Protein AF-A0A7H0GPY9-F1 (afdb_monomer_lite)

Organism: NCBI:txid1288495

Secondary structure (DSSP, 8-state):
-HHHHHHHHHTS-HHHHHHHHHHHHHHHHHHHHHHHHHHHHHHHHHHHT---SSS-HHHHHHHHHHH-HHHHHHHHHHHHHH-HHHHHHHHHHHHHHHHHHHHT-

Foldseek 3Di:
DVVVLVVVLVPDDPVVNVVSVVVVVVVVVVVVVVVVVVVVVVVVVVVLVDQDPPDDPVVSVVSVCVNCVPVVVVVVVVDVVCDDVNVVVVCVVVVVVVVVVVVVD

Radius of gyration: 27.74 Å; chains: 1; bounding box: 50×26×72 Å

Structure (mmCIF, N/CA/C/O backbone):
data_AF-A0A7H0GPY9-F1
#
_entry.id   AF-A0A7H0GPY9-F1
#
loop_
_atom_site.group_PDB
_atom_site.id
_atom_site.type_symbol
_atom_site.label_atom_id
_atom_site.label_alt_id
_atom_site.label_comp_id
_atom_site.label_asym_id
_atom_site.label_entity_id
_atom_site.label_seq_id
_atom_site.pdbx_PDB_ins_code
_atom_site.Cartn_x
_atom_site.Cartn_y
_atom_site.Cartn_z
_atom_site.occupancy
_atom_site.B_iso_or_equiv
_atom_site.auth_seq_id
_atom_site.auth_comp_id
_atom_site.auth_asym_id
_atom_site.auth_atom_id
_atom_site.pdbx_PDB_model_num
ATOM 1 N N . MET A 1 1 ? -19.617 -13.932 23.180 1.00 73.06 1 MET A N 1
ATOM 2 C CA . MET A 1 1 ? -18.903 -12.702 23.600 1.00 73.06 1 MET A CA 1
ATOM 3 C C . MET A 1 1 ? -19.830 -11.663 24.222 1.00 73.06 1 MET A C 1
ATOM 5 O O . MET A 1 1 ? -19.485 -11.184 25.289 1.00 73.06 1 MET A O 1
ATOM 9 N N . ALA A 1 2 ? -20.986 -11.337 23.625 1.00 82.31 2 ALA A N 1
ATOM 10 C CA . ALA A 1 2 ? -21.950 -10.394 24.220 1.00 82.31 2 ALA A CA 1
ATOM 11 C C . ALA A 1 2 ? -22.400 -10.813 25.633 1.00 82.31 2 ALA A C 1
ATOM 13 O O . ALA A 1 2 ? -22.259 -10.034 26.565 1.00 82.31 2 ALA A O 1
ATOM 14 N N . VAL A 1 3 ? -22.754 -12.091 25.807 1.00 86.88 3 VAL A N 1
ATOM 15 C CA . VAL A 1 3 ? -23.133 -12.676 27.109 1.00 86.88 3 VAL A CA 1
ATOM 16 C C . VAL A 1 3 ? -22.060 -12.462 28.191 1.00 86.88 3 VAL A C 1
ATOM 18 O O . VAL A 1 3 ? -22.376 -12.117 29.318 1.00 86.88 3 VAL A O 1
ATOM 21 N N . GLN A 1 4 ? -20.771 -12.581 27.850 1.00 86.44 4 GLN A N 1
ATOM 22 C CA . GLN A 1 4 ? -19.670 -12.370 28.803 1.00 86.44 4 GLN A CA 1
ATOM 23 C C . GLN A 1 4 ? -19.520 -10.896 29.217 1.00 86.44 4 GLN A C 1
ATOM 25 O O . GLN A 1 4 ? -19.112 -10.614 30.339 1.00 86.44 4 GLN A O 1
ATOM 30 N N . ARG A 1 5 ? -19.817 -9.959 28.305 1.00 89.19 5 ARG A N 1
ATOM 31 C CA . ARG A 1 5 ? -19.777 -8.515 28.584 1.00 89.19 5 ARG A CA 1
ATOM 32 C C . ARG A 1 5 ? -20.910 -8.113 29.523 1.00 89.19 5 ARG A C 1
ATOM 34 O O . ARG A 1 5 ? -20.694 -7.286 30.395 1.00 89.19 5 ARG A O 1
ATOM 41 N N . GLU A 1 6 ? -22.082 -8.711 29.340 1.00 87.19 6 GLU A N 1
ATOM 42 C CA . GLU A 1 6 ? -23.271 -8.457 30.155 1.00 87.19 6 GLU A CA 1
ATOM 43 C C . GLU A 1 6 ? -23.070 -8.958 31.587 1.00 87.19 6 GLU A C 1
ATOM 45 O O . GLU A 1 6 ? -23.178 -8.177 32.525 1.00 87.19 6 GLU A O 1
ATOM 50 N N . LEU A 1 7 ? -22.563 -10.186 31.741 1.00 88.12 7 LEU A N 1
ATOM 51 C CA . LEU A 1 7 ? -22.171 -10.731 33.046 1.00 88.12 7 LEU A CA 1
ATOM 52 C C . LEU A 1 7 ? -21.118 -9.870 33.767 1.00 88.12 7 LEU A C 1
ATOM 54 O O . LEU A 1 7 ? -21.165 -9.729 34.984 1.00 88.12 7 LEU A O 1
ATOM 58 N N . ALA A 1 8 ? -20.170 -9.287 33.026 1.00 87.25 8 ALA A N 1
ATOM 59 C CA . ALA A 1 8 ? -19.142 -8.420 33.600 1.00 87.25 8 ALA A CA 1
ATOM 60 C C . ALA A 1 8 ? -19.685 -7.052 34.047 1.00 87.25 8 ALA A C 1
ATOM 62 O O . ALA A 1 8 ? -19.134 -6.459 34.971 1.00 87.25 8 ALA A O 1
ATOM 63 N N . ILE A 1 9 ? -20.739 -6.548 33.398 1.00 88.62 9 ILE A N 1
ATOM 64 C CA . ILE A 1 9 ? -21.424 -5.312 33.798 1.00 88.62 9 ILE A CA 1
ATOM 65 C C . ILE A 1 9 ? -22.278 -5.577 35.041 1.00 88.62 9 ILE A C 1
ATOM 67 O O . ILE A 1 9 ? -22.230 -4.776 35.967 1.00 88.62 9 ILE A O 1
ATOM 71 N N . ASP A 1 10 ? -22.990 -6.706 35.082 1.00 89.25 10 ASP A N 1
ATOM 72 C CA . ASP A 1 10 ? -23.866 -7.077 36.201 1.00 89.25 10 ASP A CA 1
ATOM 73 C C . ASP A 1 10 ? -23.095 -7.373 37.496 1.00 89.25 10 ASP A C 1
ATOM 75 O O . ASP A 1 10 ? -23.611 -7.160 38.589 1.00 89.25 10 ASP A O 1
ATOM 79 N N . SER A 1 11 ? -21.844 -7.839 37.399 1.00 89.50 11 SER A N 1
ATOM 80 C CA . SER A 1 11 ? -20.978 -8.066 38.566 1.00 89.50 11 SER A CA 1
ATOM 81 C C . SER A 1 11 ? -20.239 -6.816 39.069 1.00 89.50 11 SER A C 1
ATOM 83 O O . SER A 1 11 ? -19.525 -6.896 40.069 1.00 89.50 11 SER A O 1
ATOM 85 N N . ALA A 1 12 ? -20.324 -5.692 38.353 1.00 86.44 12 ALA A N 1
ATOM 86 C CA . ALA A 1 12 ? -19.547 -4.484 38.627 1.00 86.44 12 ALA A CA 1
ATOM 87 C C . ALA A 1 12 ? -20.344 -3.466 39.459 1.00 86.44 12 ALA A C 1
ATOM 89 O O . ALA A 1 12 ? -21.570 -3.441 39.415 1.00 86.44 12 ALA A O 1
ATOM 90 N N . SER A 1 13 ? -19.652 -2.588 40.195 1.00 92.19 13 SER A N 1
ATOM 91 C CA . SER A 1 13 ? -20.331 -1.470 40.868 1.00 92.19 13 SER A CA 1
ATOM 92 C C . SER A 1 13 ? -20.922 -0.484 39.849 1.00 92.19 13 SER A C 1
ATOM 94 O O . SER A 1 13 ? -20.461 -0.415 38.707 1.00 92.19 13 SER A O 1
ATOM 96 N N . ASP A 1 14 ? -21.907 0.325 40.249 1.00 91.44 14 ASP A N 1
ATOM 97 C CA . ASP A 1 14 ? -22.631 1.224 39.333 1.00 91.44 14 ASP A CA 1
ATOM 98 C C . ASP A 1 14 ? -21.704 2.154 38.529 1.00 91.44 14 ASP A C 1
ATOM 100 O O . ASP A 1 14 ? -21.851 2.315 37.314 1.00 91.44 14 ASP A O 1
ATOM 104 N N . GLU A 1 15 ? -20.686 2.722 39.181 1.00 91.50 15 GLU A N 1
ATOM 105 C CA . GLU A 1 15 ? -19.688 3.574 38.523 1.00 91.50 15 GLU A CA 1
ATOM 106 C C . GLU A 1 15 ? -18.851 2.794 37.494 1.00 91.50 15 GLU A C 1
ATOM 108 O O . GLU A 1 15 ? -18.565 3.283 36.396 1.00 91.50 15 GLU A O 1
ATOM 113 N N . GLN A 1 16 ? -18.496 1.547 37.812 1.00 91.75 16 GLN A N 1
ATOM 114 C CA . GLN A 1 16 ? -17.725 0.671 36.931 1.00 91.75 16 GLN A CA 1
ATOM 115 C C . GLN A 1 16 ? -18.554 0.218 35.725 1.00 91.75 16 GLN A C 1
ATOM 117 O O . GLN A 1 16 ? -18.048 0.205 34.598 1.00 91.75 16 GLN A O 1
ATOM 122 N N . ALA A 1 17 ? -19.839 -0.079 35.924 1.00 92.81 17 ALA A N 1
ATOM 123 C CA . ALA A 1 17 ? -20.768 -0.452 34.863 1.00 92.81 17 ALA A CA 1
ATOM 124 C C . ALA A 1 17 ? -20.874 0.644 33.785 1.00 92.81 17 ALA A C 1
ATOM 126 O O . ALA A 1 17 ? -20.880 0.349 32.584 1.00 92.81 17 ALA A O 1
ATOM 127 N N . VAL A 1 18 ? -20.890 1.922 34.187 1.00 94.12 18 VAL A N 1
ATOM 128 C CA . VAL A 1 18 ? -20.911 3.067 33.257 1.00 94.12 18 VAL A CA 1
ATOM 129 C C . VAL A 1 18 ? -19.634 3.129 32.413 1.00 94.12 18 VAL A C 1
ATOM 131 O O . VAL A 1 18 ? -19.699 3.316 31.191 1.00 94.12 18 VAL A O 1
ATOM 134 N N . VAL A 1 19 ? -18.468 2.934 33.034 1.00 95.69 19 VAL A N 1
ATOM 135 C CA . VAL A 1 19 ? -17.177 2.925 32.330 1.00 95.69 19 VAL A CA 1
ATOM 136 C C . VAL A 1 19 ? -17.096 1.750 31.354 1.00 95.69 19 VAL A C 1
ATOM 138 O O . VAL A 1 19 ? -16.734 1.947 30.190 1.00 95.69 19 VAL A O 1
ATOM 141 N N . LEU A 1 20 ? -17.495 0.547 31.776 1.00 95.12 20 LEU A N 1
ATOM 142 C CA . LEU A 1 20 ? -17.493 -0.652 30.934 1.00 95.12 20 LEU A CA 1
ATOM 143 C C . LEU A 1 20 ? -18.389 -0.494 29.703 1.00 95.12 20 LEU A C 1
ATOM 145 O O . LEU A 1 20 ? -17.947 -0.777 28.587 1.00 95.12 20 LEU A O 1
ATOM 149 N N . LYS A 1 21 ? -19.602 0.050 29.869 1.00 93.69 21 LYS A N 1
ATOM 150 C CA . LYS A 1 21 ? -20.503 0.365 28.746 1.00 93.69 21 LYS A CA 1
ATOM 151 C C . LYS A 1 21 ? -19.829 1.279 27.722 1.00 93.69 21 LYS A C 1
ATOM 153 O O . LYS A 1 21 ? -19.892 1.023 26.517 1.00 93.69 21 LYS A O 1
ATOM 158 N N . ARG A 1 22 ? -19.124 2.318 28.185 1.00 95.38 22 ARG A N 1
ATOM 159 C CA . ARG A 1 22 ? -18.394 3.238 27.302 1.00 95.38 22 ARG A CA 1
ATOM 160 C C . ARG A 1 22 ? -17.223 2.546 26.596 1.00 95.38 22 ARG A C 1
ATOM 162 O O . ARG A 1 22 ? -17.052 2.747 25.393 1.00 95.38 22 ARG A O 1
ATOM 169 N N . ILE A 1 23 ? -16.454 1.718 27.304 1.00 95.81 23 ILE A N 1
ATOM 170 C CA . ILE A 1 23 ? -15.340 0.951 26.724 1.00 95.81 23 ILE A CA 1
ATOM 171 C C . ILE A 1 23 ? -15.849 0.015 25.628 1.00 95.81 23 ILE A C 1
ATOM 173 O O . ILE A 1 23 ? -15.273 -0.014 24.541 1.00 95.81 23 ILE A O 1
ATOM 177 N N . TYR A 1 24 ? -16.930 -0.727 25.870 1.00 94.62 24 TYR A N 1
ATOM 178 C CA . TYR A 1 24 ? -17.478 -1.629 24.858 1.00 94.62 24 TYR A CA 1
ATOM 179 C C . TYR A 1 24 ? -17.968 -0.868 23.626 1.00 94.62 24 TYR A C 1
ATOM 181 O O . TYR A 1 24 ? -17.569 -1.216 22.516 1.00 94.62 24 TYR A O 1
ATOM 189 N N . ALA A 1 25 ? -18.683 0.247 23.806 1.00 93.50 25 ALA A N 1
ATOM 190 C CA . ALA A 1 25 ? -19.106 1.092 22.690 1.00 93.50 25 ALA A CA 1
ATOM 191 C C . ALA A 1 25 ? -17.919 1.637 21.869 1.00 93.50 25 ALA A C 1
ATOM 193 O O . ALA A 1 25 ? -17.983 1.729 20.641 1.00 93.50 25 ALA A O 1
ATOM 194 N N . GLN A 1 26 ? -16.812 1.995 22.525 1.00 95.94 26 GLN A N 1
ATOM 195 C CA . GLN A 1 26 ? -15.591 2.423 21.838 1.00 95.94 26 GLN A CA 1
ATOM 196 C C . GLN A 1 26 ? -14.921 1.273 21.082 1.00 95.94 26 GLN A C 1
ATOM 198 O O . GLN A 1 26 ? -14.500 1.452 19.936 1.00 95.94 26 GLN A O 1
ATOM 203 N N . ARG A 1 27 ? -14.82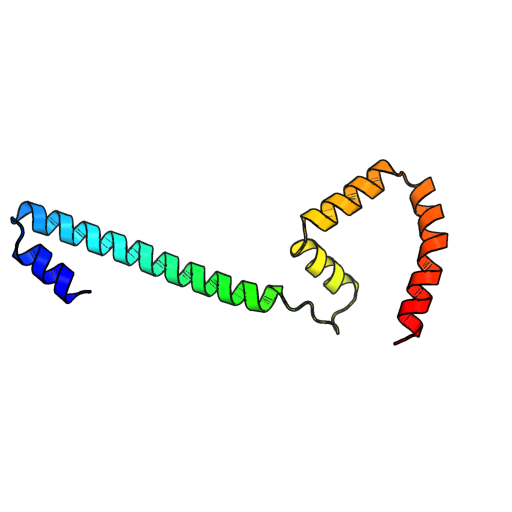8 0.093 21.699 1.00 94.06 27 ARG A N 1
ATOM 204 C CA . ARG A 1 27 ? -14.209 -1.087 21.085 1.00 94.06 27 ARG A CA 1
ATOM 205 C C . ARG A 1 27 ? -14.989 -1.557 19.868 1.00 94.06 27 ARG A C 1
ATOM 207 O O . ARG A 1 27 ? -14.359 -1.788 18.841 1.00 94.06 27 ARG A O 1
ATOM 214 N N . ASP A 1 28 ? -16.315 -1.580 19.937 1.00 91.81 28 ASP A N 1
ATOM 215 C CA 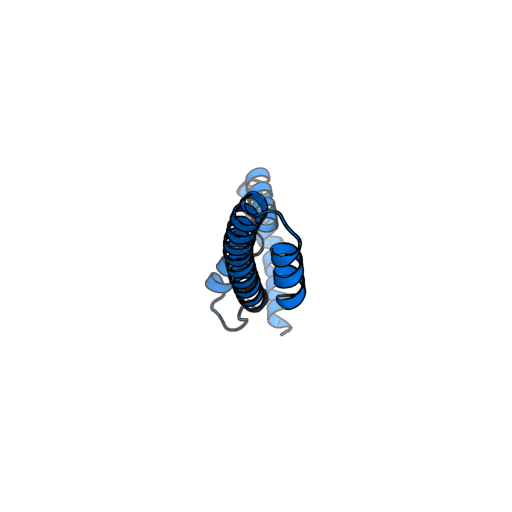. ASP A 1 28 ? -17.164 -1.965 18.807 1.00 91.81 28 ASP A CA 1
ATOM 216 C C . ASP A 1 28 ? -16.951 -1.021 17.608 1.00 91.81 28 ASP A C 1
ATOM 218 O O . ASP A 1 28 ? -16.810 -1.471 16.470 1.00 91.81 28 ASP A O 1
ATOM 222 N N . ARG A 1 29 ? -16.794 0.292 17.851 1.00 91.06 29 ARG A N 1
ATOM 223 C CA . ARG A 1 29 ? -16.435 1.262 16.795 1.00 91.06 29 ARG A CA 1
ATOM 224 C C . ARG A 1 29 ? -15.066 0.978 16.172 1.00 91.06 29 ARG A C 1
ATOM 226 O O . ARG A 1 29 ? -14.905 1.109 14.957 1.00 91.06 29 ARG A O 1
ATOM 233 N N . ILE A 1 30 ? -14.064 0.633 16.981 1.00 94.88 30 ILE A N 1
ATOM 234 C CA . ILE A 1 30 ? -12.712 0.311 16.493 1.00 94.88 30 ILE A CA 1
ATOM 235 C C . ILE A 1 30 ? -12.727 -0.999 15.701 1.00 94.88 30 ILE A C 1
ATOM 237 O O . ILE A 1 30 ? -12.094 -1.085 14.649 1.00 94.88 30 ILE A O 1
ATOM 241 N N . GLU A 1 31 ? -13.450 -2.004 16.184 1.00 93.25 31 GLU A N 1
ATOM 242 C CA . GLU A 1 31 ? -13.563 -3.313 15.551 1.00 93.25 31 GLU A CA 1
ATOM 243 C C . GLU A 1 31 ? -14.267 -3.214 14.194 1.00 93.25 31 GLU A C 1
ATOM 245 O O . GLU A 1 31 ? -13.712 -3.672 13.195 1.00 93.25 31 GLU A O 1
ATOM 250 N N . ALA A 1 32 ? -15.387 -2.487 14.112 1.00 91.12 32 ALA A N 1
ATOM 251 C CA . ALA A 1 32 ? -16.075 -2.214 12.850 1.00 91.12 32 ALA A CA 1
ATOM 252 C C . ALA A 1 32 ? -15.146 -1.552 11.814 1.00 91.12 32 ALA A C 1
ATOM 254 O O . ALA A 1 32 ? -15.089 -1.968 10.654 1.00 91.12 32 ALA A O 1
ATOM 255 N N . ARG A 1 33 ? -14.343 -0.564 12.238 1.00 91.94 33 ARG A N 1
ATOM 256 C CA . ARG A 1 33 ? -13.342 0.077 11.366 1.00 91.94 33 ARG A CA 1
ATOM 257 C C . ARG A 1 33 ? -12.248 -0.895 10.927 1.00 91.94 33 ARG A C 1
ATOM 259 O O . ARG A 1 33 ? -11.850 -0.873 9.764 1.00 91.94 33 ARG A O 1
ATOM 266 N N . ARG A 1 34 ? -11.748 -1.743 11.831 1.00 93.62 34 ARG A N 1
ATOM 267 C CA . ARG A 1 34 ? -10.723 -2.749 11.504 1.00 93.62 34 ARG A CA 1
ATOM 268 C C . ARG A 1 34 ? -11.235 -3.761 10.486 1.00 93.62 34 ARG A C 1
ATOM 270 O O . ARG A 1 34 ? -10.499 -4.067 9.553 1.00 93.62 34 ARG A O 1
ATOM 277 N N . VAL A 1 35 ? -12.475 -4.224 10.632 1.00 93.44 35 VAL A N 1
ATOM 278 C CA . VAL A 1 35 ? -13.117 -5.147 9.686 1.00 93.44 35 VAL A CA 1
ATOM 279 C C . VAL A 1 35 ? -13.300 -4.489 8.316 1.00 93.44 35 VAL A C 1
ATOM 281 O O . VAL A 1 35 ? -12.927 -5.073 7.304 1.00 93.44 35 VAL A O 1
ATOM 284 N N . ALA A 1 36 ? -13.775 -3.242 8.257 1.00 89.50 36 ALA A N 1
ATOM 285 C CA . ALA A 1 36 ? -13.894 -2.521 6.986 1.00 89.50 36 ALA A CA 1
ATOM 286 C C . ALA A 1 36 ? -12.530 -2.343 6.288 1.00 89.50 36 ALA A C 1
ATOM 288 O O . ALA A 1 36 ? -12.400 -2.543 5.079 1.00 89.50 36 ALA A O 1
ATOM 289 N N . LEU A 1 37 ? -11.480 -2.015 7.050 1.00 90.50 37 LEU A N 1
ATOM 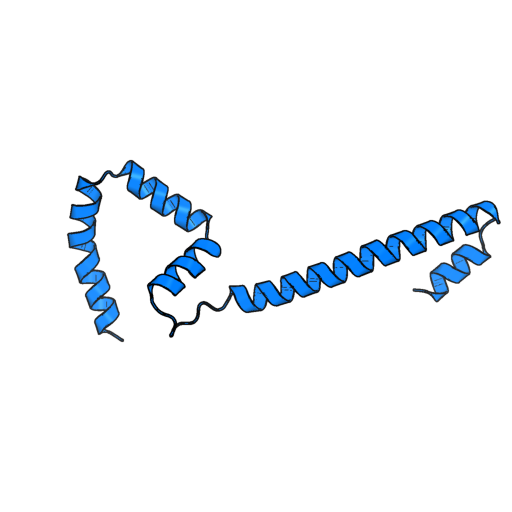290 C CA . LEU A 1 37 ? -10.122 -1.886 6.519 1.00 90.50 37 LEU A CA 1
ATOM 291 C C . LEU A 1 37 ? -9.536 -3.225 6.062 1.00 90.50 37 LEU A C 1
ATOM 293 O O . LEU A 1 37 ? -8.857 -3.257 5.035 1.00 90.50 37 LEU A O 1
ATOM 297 N N . SER A 1 38 ? -9.766 -4.320 6.793 1.00 90.12 38 SER A N 1
ATOM 298 C CA . SER A 1 38 ? -9.282 -5.644 6.392 1.00 90.12 38 SER A CA 1
ATOM 299 C C . SER A 1 38 ? -9.975 -6.122 5.117 1.00 90.12 38 SER A C 1
ATOM 301 O O . SER A 1 38 ? -9.291 -6.594 4.212 1.00 90.12 38 SER A O 1
ATOM 303 N N . GLN A 1 39 ? -11.284 -5.897 4.980 1.00 86.69 39 GLN A N 1
ATOM 304 C CA . GLN A 1 39 ? -12.027 -6.180 3.750 1.00 86.69 39 GLN A CA 1
ATOM 305 C C . GLN A 1 39 ? -11.517 -5.337 2.576 1.00 86.69 39 GLN A C 1
ATOM 307 O O . GLN A 1 39 ? -11.214 -5.877 1.515 1.00 86.69 39 GLN A O 1
ATOM 312 N N . ALA A 1 40 ? -11.322 -4.028 2.768 1.00 84.88 40 ALA A N 1
ATOM 313 C CA . ALA A 1 40 ? -10.777 -3.158 1.727 1.00 84.88 40 ALA A CA 1
ATOM 314 C C . ALA A 1 40 ? -9.349 -3.557 1.315 1.00 84.88 40 ALA A C 1
ATOM 316 O O . ALA A 1 40 ? -8.977 -3.430 0.149 1.00 84.88 40 ALA A O 1
ATOM 317 N N . ARG A 1 41 ? -8.527 -4.040 2.254 1.00 84.88 41 ARG A N 1
ATOM 318 C CA . ARG A 1 41 ? -7.199 -4.591 1.947 1.00 84.88 41 ARG A CA 1
ATOM 319 C C . ARG A 1 41 ? -7.292 -5.916 1.199 1.00 84.88 41 ARG A C 1
ATOM 321 O O . ARG A 1 41 ? -6.557 -6.083 0.238 1.00 84.88 41 ARG A O 1
ATOM 328 N N . ALA A 1 42 ? -8.196 -6.813 1.587 1.00 83.50 42 ALA A N 1
ATOM 329 C CA . ALA A 1 42 ? -8.404 -8.086 0.901 1.00 83.50 42 ALA A CA 1
ATOM 330 C C . ALA A 1 42 ? -8.886 -7.884 -0.546 1.00 83.50 42 ALA A C 1
ATOM 332 O O . ALA A 1 42 ? -8.380 -8.535 -1.457 1.00 83.50 42 ALA A O 1
ATOM 333 N N . LEU A 1 43 ? -9.801 -6.934 -0.775 1.00 81.69 43 LEU A N 1
ATOM 334 C CA . LEU A 1 43 ? -10.239 -6.546 -2.119 1.00 81.69 43 LEU A CA 1
ATOM 335 C C . LEU A 1 43 ? -9.077 -5.975 -2.941 1.00 81.69 43 LEU A C 1
ATOM 337 O O . LEU A 1 43 ? -8.843 -6.428 -4.056 1.00 81.69 43 LEU A O 1
ATOM 341 N N . ARG A 1 44 ? -8.290 -5.049 -2.373 1.00 74.81 44 ARG A N 1
ATOM 342 C CA . ARG A 1 44 ? -7.097 -4.513 -3.050 1.00 74.81 44 ARG A CA 1
ATOM 343 C C . ARG A 1 44 ? -6.048 -5.582 -3.336 1.00 74.81 44 ARG A C 1
ATOM 345 O O . ARG A 1 44 ? -5.458 -5.531 -4.401 1.00 74.81 44 ARG A O 1
ATOM 352 N N . ALA A 1 45 ? -5.817 -6.526 -2.426 1.00 71.00 45 ALA A N 1
ATOM 353 C CA . ALA A 1 45 ? -4.863 -7.613 -2.629 1.00 71.00 45 ALA A CA 1
ATOM 354 C C . ALA A 1 45 ? -5.291 -8.523 -3.790 1.00 71.00 45 ALA A C 1
ATOM 356 O O . ALA A 1 45 ? -4.465 -8.847 -4.634 1.00 71.00 45 ALA A O 1
ATOM 357 N N . ARG A 1 46 ? -6.589 -8.847 -3.898 1.00 68.75 46 ARG A N 1
ATOM 358 C CA . ARG A 1 46 ? -7.131 -9.583 -5.054 1.00 68.75 46 ARG A CA 1
ATOM 359 C C . ARG A 1 46 ? -6.952 -8.828 -6.372 1.00 68.75 46 ARG A C 1
ATOM 361 O O . ARG A 1 46 ? -6.678 -9.453 -7.386 1.00 68.75 46 ARG A O 1
ATOM 368 N N . SER A 1 47 ? -7.098 -7.503 -6.370 1.00 63.28 47 SER A N 1
ATOM 369 C CA . SER A 1 47 ? -6.918 -6.680 -7.576 1.00 63.28 47 SER A CA 1
ATOM 370 C C . SER A 1 47 ? -5.451 -6.379 -7.906 1.00 63.28 47 SER A C 1
ATOM 372 O O . SER A 1 47 ? -5.126 -6.140 -9.061 1.00 63.28 47 SER A O 1
ATOM 374 N N . ALA A 1 48 ? -4.569 -6.345 -6.905 1.00 58.91 48 ALA A N 1
ATOM 375 C CA . ALA A 1 48 ? -3.157 -5.996 -7.058 1.00 58.91 48 ALA A CA 1
ATOM 376 C C . ALA A 1 48 ? -2.330 -7.121 -7.692 1.00 58.91 48 ALA A C 1
ATOM 378 O O . ALA A 1 48 ? -1.316 -6.839 -8.320 1.00 58.91 48 ALA A O 1
ATOM 379 N N . ASP A 1 49 ? -2.769 -8.371 -7.552 1.00 59.22 49 ASP A N 1
ATOM 380 C CA . ASP A 1 49 ? -2.053 -9.539 -8.074 1.00 59.22 49 ASP A CA 1
ATOM 381 C C . ASP A 1 49 ? -2.347 -9.819 -9.559 1.00 59.22 49 ASP A C 1
ATOM 383 O O . ASP A 1 49 ? -1.798 -10.740 -10.154 1.00 59.22 49 ASP A O 1
ATOM 387 N N . HIS A 1 50 ? -3.237 -9.038 -10.179 1.00 60.84 50 HIS A N 1
ATOM 388 C CA . HIS A 1 50 ? -3.609 -9.196 -11.582 1.00 60.84 50 HIS A CA 1
ATOM 389 C C . HIS A 1 50 ? -3.215 -7.955 -12.379 1.00 60.84 50 HIS A C 1
ATOM 391 O O . HIS A 1 50 ? -3.941 -6.964 -12.456 1.00 60.84 50 HIS A O 1
ATOM 397 N N . VAL A 1 51 ? -2.045 -8.029 -13.013 1.00 66.38 51 VAL A N 1
ATOM 398 C CA . VAL A 1 51 ? -1.738 -7.178 -14.163 1.00 66.38 51 VAL A CA 1
ATOM 399 C C . VAL A 1 51 ? -2.391 -7.833 -15.370 1.00 66.38 51 VAL A C 1
ATOM 401 O O . VAL A 1 51 ? -1.930 -8.879 -15.823 1.00 66.38 51 VAL A O 1
ATOM 404 N N . ASP A 1 52 ? -3.459 -7.219 -15.870 1.00 68.44 52 ASP A N 1
ATOM 405 C CA . ASP A 1 52 ? -4.145 -7.659 -17.082 1.00 68.44 52 ASP A CA 1
ATOM 406 C C . ASP A 1 52 ? -3.130 -7.814 -18.230 1.00 68.44 52 ASP A C 1
ATOM 408 O O . ASP A 1 52 ? -2.413 -6.870 -18.590 1.00 68.44 52 ASP A O 1
ATOM 412 N N . SER A 1 53 ? -3.003 -9.036 -18.750 1.00 68.00 53 SER A N 1
ATOM 413 C CA . SER A 1 53 ? -2.036 -9.363 -19.796 1.00 68.00 53 SER A CA 1
ATOM 414 C C . SER A 1 53 ? -2.411 -8.758 -21.142 1.00 68.00 53 SER A C 1
ATOM 416 O O . SER A 1 53 ? -1.502 -8.485 -21.934 1.00 68.00 53 SER A O 1
ATOM 418 N N . ASP A 1 54 ? -3.702 -8.505 -21.357 1.00 77.44 54 ASP A N 1
ATOM 419 C CA . ASP A 1 54 ? -4.259 -8.000 -22.612 1.00 77.44 54 ASP A CA 1
ATOM 420 C C . ASP A 1 54 ? -4.330 -6.466 -22.629 1.00 77.44 54 ASP A C 1
ATOM 422 O O . ASP A 1 54 ? -4.539 -5.849 -23.676 1.00 77.44 54 ASP A O 1
ATOM 426 N N . ALA A 1 55 ? -4.070 -5.823 -21.486 1.00 79.56 55 ALA A N 1
ATOM 427 C CA . ALA A 1 55 ? -3.973 -4.375 -21.404 1.00 79.56 55 ALA A CA 1
ATOM 428 C C . ALA A 1 55 ? -2.788 -3.827 -22.232 1.00 79.56 55 ALA A C 1
ATOM 430 O O . ALA A 1 55 ? -1.718 -4.450 -22.303 1.00 79.56 55 ALA A O 1
ATOM 431 N N . PRO A 1 56 ? -2.914 -2.607 -22.796 1.00 84.38 56 PRO A N 1
ATOM 432 C CA . PRO A 1 56 ? -1.821 -1.942 -23.498 1.00 84.38 56 PRO A CA 1
ATOM 433 C C . PRO A 1 56 ? -0.536 -1.898 -22.657 1.00 84.38 56 PRO A C 1
ATOM 435 O O . PRO A 1 56 ? -0.577 -1.613 -21.458 1.00 84.38 56 PRO A O 1
ATOM 438 N N . LEU A 1 57 ? 0.622 -2.131 -23.289 1.00 81.88 57 LEU A N 1
ATOM 439 C CA . LEU A 1 57 ? 1.929 -2.246 -22.614 1.00 81.88 57 LEU A CA 1
ATOM 440 C C . LEU A 1 57 ? 2.227 -1.090 -21.654 1.00 81.88 57 LEU A C 1
ATOM 442 O O . LEU A 1 57 ? 2.731 -1.309 -20.554 1.00 81.88 57 LEU A O 1
ATOM 446 N N . LEU A 1 58 ? 1.886 0.136 -22.053 1.00 85.81 58 LEU A N 1
ATOM 447 C CA . LEU A 1 58 ? 2.095 1.321 -21.227 1.00 85.81 58 LEU A CA 1
ATOM 448 C C . LEU A 1 58 ? 1.304 1.240 -19.915 1.00 85.81 58 LEU A C 1
ATOM 450 O O . LEU A 1 58 ? 1.820 1.570 -18.851 1.00 85.81 58 LEU A O 1
ATOM 454 N N . MET A 1 59 ? 0.075 0.730 -19.978 1.00 82.69 59 MET A N 1
ATOM 455 C CA . MET A 1 59 ? -0.787 0.597 -18.812 1.00 82.69 59 MET A CA 1
ATOM 456 C C . MET A 1 59 ? -0.293 -0.504 -17.866 1.00 82.69 59 MET A C 1
ATOM 458 O O . MET A 1 59 ? -0.323 -0.336 -16.646 1.00 82.69 59 MET A O 1
ATOM 462 N N . ARG A 1 60 ? 0.280 -1.580 -18.420 1.00 82.00 60 ARG A N 1
ATOM 463 C CA . ARG A 1 60 ? 0.951 -2.640 -17.651 1.00 82.00 60 ARG A CA 1
ATOM 464 C C . ARG A 1 60 ? 2.205 -2.131 -16.940 1.00 82.00 60 ARG A C 1
ATOM 466 O O . ARG A 1 60 ? 2.421 -2.470 -15.781 1.00 82.00 60 ARG A O 1
ATOM 473 N N . LEU A 1 61 ? 2.996 -1.275 -17.592 1.00 86.31 61 LEU A N 1
ATOM 474 C CA . LEU A 1 61 ? 4.167 -0.643 -16.976 1.00 86.31 61 LEU A CA 1
ATOM 475 C C . LEU A 1 61 ? 3.778 0.300 -15.831 1.00 86.31 61 LEU A C 1
ATOM 477 O O . LEU A 1 61 ? 4.414 0.271 -14.781 1.00 86.31 61 LEU A O 1
ATOM 481 N N . ILE A 1 62 ? 2.715 1.092 -15.996 1.00 87.44 62 ILE A N 1
ATOM 482 C CA . ILE A 1 62 ? 2.203 1.967 -14.930 1.00 87.44 62 ILE A CA 1
ATOM 483 C C . ILE A 1 62 ? 1.700 1.133 -13.744 1.00 87.44 62 ILE A C 1
ATOM 485 O O . ILE A 1 62 ? 1.996 1.456 -12.593 1.00 87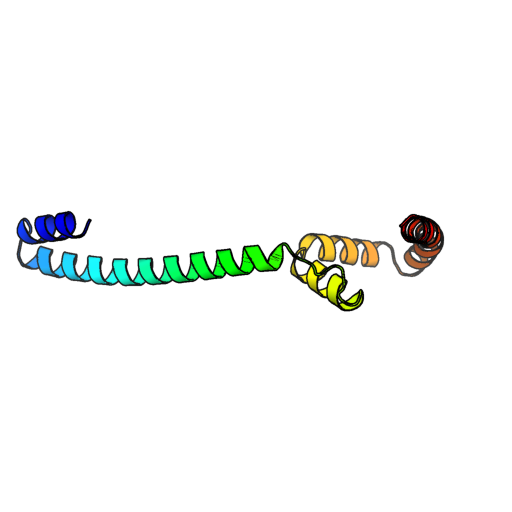.44 62 ILE A O 1
ATOM 489 N N . ALA A 1 63 ? 0.967 0.0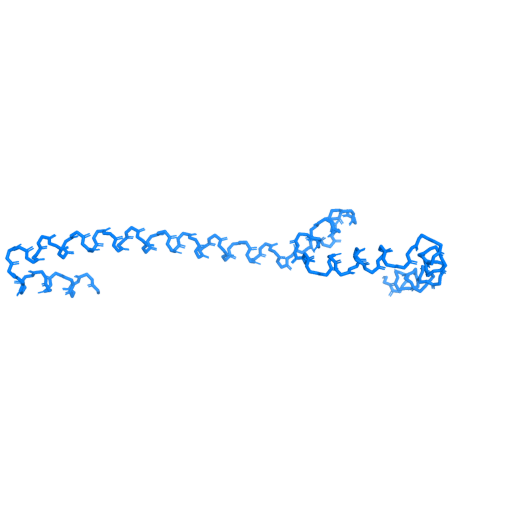46 -14.006 1.00 85.06 63 ALA A N 1
ATOM 490 C CA . ALA A 1 63 ? 0.513 -0.871 -12.963 1.00 85.06 63 ALA A CA 1
ATOM 491 C C . ALA A 1 63 ? 1.697 -1.510 -12.220 1.00 85.06 63 ALA A C 1
ATOM 493 O O . ALA A 1 63 ? 1.755 -1.441 -10.993 1.00 85.06 63 ALA A O 1
ATOM 494 N N . PHE A 1 64 ? 2.685 -2.034 -12.951 1.00 85.50 64 PHE A N 1
ATOM 495 C CA . PHE A 1 64 ? 3.917 -2.580 -12.380 1.00 85.50 64 PHE A CA 1
ATOM 496 C C . PHE A 1 64 ? 4.650 -1.548 -11.520 1.00 85.50 64 PHE A C 1
ATOM 498 O O . PHE A 1 64 ? 5.079 -1.858 -10.410 1.00 85.50 64 PHE A O 1
ATOM 505 N N . ALA A 1 65 ? 4.740 -0.301 -11.988 1.00 88.00 65 ALA A N 1
ATOM 506 C CA . ALA A 1 65 ? 5.430 0.744 -11.251 1.00 88.00 65 ALA A CA 1
ATOM 507 C C . ALA A 1 65 ? 4.753 1.072 -9.912 1.00 88.00 65 ALA A C 1
ATOM 509 O O . ALA A 1 65 ? 5.428 1.302 -8.910 1.00 88.00 65 ALA A O 1
ATOM 510 N N . LYS A 1 66 ? 3.416 1.040 -9.882 1.00 84.94 66 LYS A N 1
ATOM 511 C CA . LYS A 1 66 ? 2.629 1.216 -8.654 1.00 84.94 66 LYS A CA 1
ATOM 512 C C . LYS A 1 66 ? 2.761 0.032 -7.696 1.00 84.94 66 LYS A C 1
ATOM 514 O O . LYS A 1 66 ? 2.736 0.240 -6.487 1.00 84.94 66 LYS A O 1
ATOM 519 N N . LEU A 1 67 ? 2.875 -1.187 -8.222 1.00 85.56 67 LEU A N 1
ATOM 520 C CA . LEU A 1 67 ? 2.980 -2.413 -7.425 1.00 85.56 67 LEU A CA 1
ATOM 521 C C . LEU A 1 67 ? 4.392 -2.638 -6.866 1.00 85.56 67 LEU A C 1
ATOM 523 O O . LEU A 1 67 ? 4.534 -3.156 -5.761 1.00 85.56 67 LEU A O 1
ATOM 527 N N . HIS A 1 68 ? 5.434 -2.207 -7.583 1.00 87.81 68 HIS A N 1
ATOM 528 C CA . HIS A 1 68 ? 6.833 -2.465 -7.227 1.00 87.81 68 HIS A CA 1
ATOM 529 C C . HIS A 1 68 ? 7.677 -1.183 -7.135 1.00 87.81 68 HIS A C 1
ATOM 531 O O . HIS A 1 68 ? 8.664 -1.038 -7.864 1.00 87.81 68 HIS A O 1
ATOM 537 N N . PRO A 1 69 ? 7.368 -0.261 -6.202 1.00 87.88 69 PRO A N 1
ATOM 538 C CA . PRO A 1 69 ? 8.062 1.025 -6.106 1.00 87.88 69 PRO A CA 1
ATOM 539 C C . PRO A 1 69 ? 9.569 0.876 -5.848 1.00 87.88 69 PRO A C 1
ATOM 541 O O . PRO A 1 69 ? 10.360 1.656 -6.369 1.00 87.88 69 PRO A O 1
ATOM 544 N N . VAL A 1 70 ? 9.987 -0.157 -5.105 1.00 93.38 70 VAL A N 1
ATOM 545 C CA . VAL A 1 70 ? 11.410 -0.432 -4.832 1.00 93.38 70 VAL A CA 1
ATOM 546 C C . VAL A 1 70 ? 12.154 -0.854 -6.101 1.00 93.38 70 VAL A C 1
ATOM 548 O O . VAL A 1 70 ? 13.248 -0.359 -6.358 1.00 93.38 70 VAL A O 1
ATOM 551 N N . ALA A 1 71 ? 11.560 -1.723 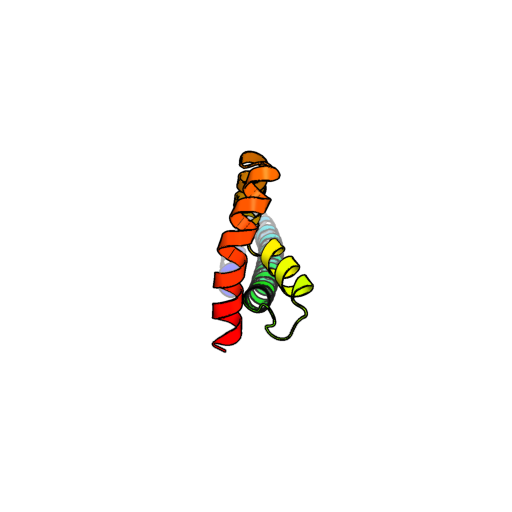-6.924 1.00 90.06 71 ALA A N 1
ATOM 552 C CA . ALA A 1 71 ? 12.172 -2.150 -8.181 1.00 90.06 71 ALA A CA 1
ATOM 553 C C . ALA A 1 71 ? 12.295 -0.975 -9.161 1.00 90.06 71 ALA A C 1
ATOM 555 O O . ALA A 1 71 ? 13.341 -0.790 -9.779 1.00 90.06 71 ALA A O 1
ATOM 556 N N . VAL A 1 72 ? 11.255 -0.138 -9.250 1.00 92.75 72 VAL A N 1
ATOM 557 C CA . VAL A 1 72 ? 11.281 1.085 -10.065 1.00 92.75 72 VAL A CA 1
ATOM 558 C C . VAL A 1 72 ? 12.378 2.031 -9.595 1.00 92.75 72 VAL A C 1
ATOM 560 O O . VAL A 1 72 ? 13.153 2.512 -10.417 1.00 92.75 72 VAL A O 1
ATOM 563 N N . ALA A 1 73 ? 12.475 2.277 -8.287 1.00 92.50 73 ALA A N 1
ATOM 564 C CA . ALA A 1 73 ? 13.502 3.143 -7.722 1.00 92.50 73 ALA A CA 1
ATOM 565 C C . ALA A 1 73 ? 14.914 2.607 -7.998 1.00 92.50 73 ALA A C 1
ATOM 567 O O . ALA A 1 73 ? 15.795 3.377 -8.372 1.00 92.50 73 ALA A O 1
ATOM 568 N N . ALA A 1 74 ? 15.120 1.292 -7.887 1.00 92.94 74 ALA A N 1
ATOM 569 C CA . ALA A 1 74 ? 16.397 0.659 -8.200 1.00 92.94 74 ALA A CA 1
ATOM 570 C C . ALA A 1 74 ? 16.779 0.835 -9.679 1.00 92.94 74 ALA A C 1
ATOM 572 O O . ALA A 1 74 ? 17.900 1.241 -9.979 1.00 92.94 74 ALA A O 1
ATOM 573 N N . VAL A 1 75 ? 15.843 0.593 -10.605 1.00 90.12 75 VAL A N 1
ATOM 574 C CA . VAL A 1 75 ? 16.072 0.782 -12.048 1.00 90.12 75 VAL A CA 1
ATOM 575 C C . VAL A 1 75 ? 16.344 2.250 -12.374 1.00 90.12 75 VAL A C 1
ATOM 577 O O . VAL A 1 75 ? 17.300 2.548 -13.089 1.00 90.12 75 VAL A O 1
ATOM 580 N N . ALA A 1 76 ? 15.547 3.172 -11.832 1.00 90.19 76 ALA A N 1
ATOM 581 C CA . ALA A 1 76 ? 15.727 4.606 -12.037 1.00 90.19 76 ALA A CA 1
ATOM 582 C C . ALA A 1 76 ? 17.078 5.094 -11.488 1.00 90.19 76 ALA A C 1
ATOM 584 O O . ALA A 1 76 ? 17.804 5.808 -12.178 1.00 90.19 76 ALA A O 1
ATOM 585 N N . GLY A 1 77 ? 17.455 4.658 -10.283 1.00 91.00 77 GLY A N 1
ATOM 586 C CA . GLY A 1 77 ? 18.747 4.973 -9.675 1.00 91.00 77 GLY A CA 1
ATOM 587 C C . GLY A 1 77 ? 19.923 4.421 -10.482 1.00 91.00 77 GLY A C 1
ATOM 588 O O . GLY A 1 77 ? 20.880 5.145 -10.751 1.00 91.00 77 GLY A O 1
ATOM 589 N N . ALA A 1 78 ? 19.829 3.172 -10.945 1.00 88.94 78 ALA A N 1
ATOM 590 C CA . ALA A 1 78 ? 20.845 2.568 -11.805 1.00 88.94 78 ALA A CA 1
ATOM 591 C C . ALA A 1 78 ? 20.979 3.307 -13.147 1.00 88.94 78 ALA A C 1
ATOM 593 O O . ALA A 1 78 ? 22.094 3.529 -13.622 1.00 88.94 78 ALA A O 1
ATOM 594 N N . ALA A 1 79 ? 19.860 3.727 -13.744 1.00 86.56 79 ALA A N 1
ATOM 595 C CA . ALA A 1 79 ? 19.854 4.485 -14.990 1.00 86.56 79 ALA A CA 1
ATOM 596 C C . ALA A 1 79 ? 20.523 5.860 -14.834 1.00 86.56 79 ALA A C 1
ATOM 598 O O . ALA A 1 79 ? 21.346 6.237 -15.671 1.00 86.56 79 ALA A O 1
ATOM 599 N N . LEU A 1 80 ? 20.224 6.575 -13.744 1.00 88.81 80 LEU A N 1
ATOM 600 C CA . LEU A 1 80 ? 20.873 7.846 -13.418 1.00 88.81 80 LEU A CA 1
ATOM 601 C C . LEU A 1 80 ? 22.380 7.674 -13.190 1.00 88.81 80 LEU A C 1
ATOM 603 O O . LEU A 1 80 ? 23.165 8.470 -13.698 1.00 88.81 80 LEU A O 1
ATOM 607 N N . PHE A 1 81 ? 22.794 6.615 -12.488 1.00 90.81 81 PHE A N 1
ATOM 608 C CA . PHE A 1 81 ? 24.206 6.334 -12.216 1.00 90.81 81 PHE A CA 1
ATOM 609 C C . PHE A 1 81 ? 25.002 5.950 -13.475 1.00 90.81 81 PHE A C 1
ATOM 611 O O . PHE A 1 81 ? 26.165 6.320 -13.619 1.00 90.81 81 PHE A O 1
ATOM 618 N N . ALA A 1 82 ? 24.393 5.211 -14.407 1.00 86.88 82 ALA A N 1
ATOM 619 C CA . ALA A 1 82 ? 25.064 4.758 -15.625 1.00 86.88 82 ALA A CA 1
ATOM 620 C C . ALA A 1 82 ? 25.277 5.877 -16.662 1.00 86.88 82 ALA A C 1
ATOM 622 O O . ALA A 1 82 ? 26.235 5.814 -17.440 1.00 86.88 82 ALA A O 1
ATOM 623 N N . GLY A 1 83 ? 24.392 6.878 -16.684 1.00 85.69 83 GLY A N 1
ATOM 624 C CA . GLY A 1 83 ? 24.410 7.980 -17.643 1.00 85.69 83 GLY A CA 1
ATOM 625 C C . GLY A 1 83 ? 23.915 7.603 -19.055 1.00 85.69 83 GLY A C 1
ATOM 626 O O . GLY A 1 83 ? 23.856 6.426 -19.431 1.00 85.69 83 GLY A O 1
ATOM 627 N N . PRO A 1 84 ? 23.563 8.603 -19.885 1.00 83.06 84 PRO A N 1
ATOM 628 C CA . PRO A 1 84 ? 22.848 8.391 -21.148 1.00 83.06 84 PRO A CA 1
ATOM 629 C C . PRO A 1 84 ? 23.651 7.599 -22.192 1.00 83.06 84 PRO A C 1
ATOM 631 O O . PRO A 1 84 ? 23.102 6.717 -22.853 1.00 83.06 84 PRO A O 1
ATOM 634 N N . ALA A 1 85 ? 24.962 7.840 -22.306 1.00 84.06 85 ALA A N 1
ATOM 635 C CA . ALA A 1 85 ? 25.812 7.153 -23.284 1.00 84.06 85 ALA A CA 1
ATOM 636 C C . ALA A 1 85 ? 25.886 5.635 -23.036 1.00 84.06 85 ALA A C 1
ATOM 638 O O . ALA A 1 85 ? 25.915 4.831 -23.971 1.00 84.06 85 ALA A O 1
ATOM 639 N N . ARG A 1 86 ? 25.878 5.227 -21.763 1.00 81.12 86 ARG A N 1
ATOM 640 C CA . ARG A 1 86 ? 25.961 3.816 -21.376 1.00 81.12 86 ARG A CA 1
ATOM 641 C C . ARG A 1 86 ? 24.621 3.106 -21.554 1.00 81.12 86 ARG A C 1
ATOM 643 O O . ARG A 1 86 ? 24.611 1.955 -21.988 1.00 81.12 86 ARG A O 1
ATOM 650 N N . LEU A 1 87 ? 23.510 3.806 -21.314 1.00 82.31 87 LEU A N 1
ATOM 651 C CA . LEU A 1 87 ? 22.159 3.302 -21.576 1.00 82.31 87 LEU A CA 1
ATOM 652 C C . LEU A 1 87 ? 21.937 2.987 -23.059 1.00 82.31 87 LEU A C 1
ATOM 654 O O . LEU A 1 87 ? 21.428 1.914 -23.368 1.00 82.31 87 LEU A O 1
ATOM 658 N N . MET A 1 88 ? 22.374 3.857 -23.977 1.00 84.88 88 MET A N 1
ATOM 659 C CA . MET A 1 88 ? 22.241 3.603 -25.421 1.00 84.88 88 MET A CA 1
ATOM 660 C C . MET A 1 88 ? 23.010 2.351 -25.862 1.00 84.88 88 MET A C 1
ATOM 662 O O . MET A 1 88 ? 22.486 1.518 -26.603 1.00 84.88 88 MET A O 1
ATOM 666 N N . ARG A 1 89 ? 24.235 2.171 -25.353 1.00 84.31 89 ARG A N 1
ATOM 667 C CA . ARG A 1 89 ? 25.069 1.005 -25.669 1.00 84.31 89 ARG A CA 1
ATOM 668 C C . ARG A 1 89 ? 24.484 -0.298 -25.120 1.00 84.31 89 ARG A C 1
ATOM 670 O O . ARG A 1 89 ? 24.498 -1.310 -25.814 1.00 84.31 89 ARG A O 1
ATOM 677 N N . ILE A 1 90 ? 23.963 -0.281 -23.892 1.00 84.06 90 ILE A N 1
ATOM 678 C CA . ILE A 1 90 ? 23.313 -1.454 -23.287 1.00 84.06 90 ILE A CA 1
ATOM 679 C C . ILE A 1 90 ? 21.996 -1.762 -24.005 1.00 84.06 90 ILE A C 1
ATOM 681 O O . ILE A 1 90 ? 21.724 -2.925 -24.294 1.00 84.06 90 ILE A O 1
ATOM 685 N N . GLY A 1 91 ? 21.220 -0.735 -24.361 1.00 80.62 91 GLY A N 1
ATOM 686 C CA . GLY A 1 91 ? 19.985 -0.879 -25.127 1.00 80.62 91 GLY A CA 1
ATOM 687 C C . GLY A 1 91 ? 20.200 -1.639 -26.435 1.00 80.62 91 GLY A C 1
ATOM 688 O O . GLY A 1 91 ? 19.473 -2.590 -26.702 1.00 80.62 91 GLY A O 1
ATOM 689 N N . GLY A 1 92 ? 21.250 -1.307 -27.195 1.00 85.56 92 GLY A N 1
ATOM 690 C CA . GLY A 1 92 ? 21.591 -2.013 -28.437 1.00 85.56 92 GLY A CA 1
ATOM 691 C C . GLY A 1 92 ? 21.947 -3.496 -28.256 1.00 85.56 92 GLY A C 1
ATOM 692 O O . GLY A 1 92 ? 21.684 -4.298 -29.146 1.00 85.56 92 GLY A O 1
ATOM 693 N N . ILE A 1 93 ? 22.496 -3.880 -27.100 1.00 87.44 93 ILE A N 1
ATOM 694 C CA . ILE A 1 93 ? 22.862 -5.274 -26.792 1.00 87.44 93 ILE A CA 1
ATOM 695 C C . ILE A 1 93 ? 21.653 -6.061 -26.265 1.00 87.44 93 ILE A C 1
ATOM 697 O O . ILE A 1 93 ? 21.455 -7.220 -26.624 1.00 87.44 93 ILE A O 1
ATOM 701 N N . VAL A 1 94 ? 20.828 -5.443 -25.416 1.00 86.31 94 VAL A N 1
ATOM 702 C CA . VAL A 1 94 ? 19.701 -6.110 -24.743 1.00 86.31 94 VAL A CA 1
ATOM 703 C C . VAL A 1 94 ? 18.475 -6.226 -25.654 1.00 86.31 94 VAL A C 1
ATOM 705 O O . VAL A 1 94 ? 17.784 -7.246 -25.624 1.00 86.31 94 VAL A O 1
ATOM 708 N N . LEU A 1 95 ? 18.211 -5.224 -26.499 1.00 87.56 95 LEU A N 1
ATOM 709 C CA . LEU A 1 95 ? 17.056 -5.193 -27.401 1.00 87.56 95 LEU A CA 1
ATOM 710 C C . LEU A 1 95 ? 16.900 -6.451 -28.285 1.00 87.56 95 LEU A C 1
ATOM 712 O O . LEU A 1 95 ? 15.797 -7.005 -28.300 1.00 87.56 95 LEU A O 1
ATOM 716 N N . PRO A 1 96 ? 17.937 -6.963 -28.984 1.00 84.44 96 PRO A N 1
ATOM 717 C CA . PRO A 1 96 ? 17.791 -8.158 -29.820 1.00 84.44 96 PRO A CA 1
ATOM 718 C C . PRO A 1 96 ? 17.464 -9.418 -29.006 1.00 84.44 96 PRO A C 1
ATOM 720 O O . PRO A 1 96 ? 16.688 -10.261 -29.458 1.00 84.44 96 PRO A O 1
ATOM 723 N N . ILE A 1 97 ? 17.986 -9.531 -27.780 1.00 88.12 97 ILE A N 1
ATOM 724 C CA . ILE A 1 97 ? 17.684 -10.649 -26.875 1.00 88.12 97 ILE A CA 1
ATOM 725 C C . ILE A 1 97 ? 16.201 -10.612 -26.480 1.00 88.12 97 ILE A C 1
ATOM 727 O O . ILE A 1 97 ? 15.512 -11.632 -26.538 1.00 88.12 97 ILE A O 1
ATOM 731 N N . VAL A 1 98 ? 15.678 -9.428 -26.147 1.00 84.44 98 VAL A N 1
ATOM 732 C CA . VAL A 1 98 ? 14.257 -9.233 -25.808 1.00 84.44 98 VAL A CA 1
ATOM 733 C C . VAL A 1 98 ? 13.346 -9.512 -27.004 1.00 84.44 98 VAL A C 1
ATOM 735 O O . VAL A 1 98 ? 12.318 -10.173 -26.847 1.00 84.44 98 VAL A O 1
ATOM 738 N N . MET A 1 99 ? 13.729 -9.079 -28.209 1.00 86.69 99 MET A N 1
ATOM 739 C CA . MET A 1 99 ? 12.977 -9.383 -29.432 1.00 86.69 99 MET A CA 1
ATOM 740 C C . MET A 1 99 ? 12.897 -10.894 -29.691 1.00 86.69 99 MET A C 1
ATOM 742 O O . MET A 1 99 ? 11.826 -11.394 -30.036 1.00 86.69 99 MET A O 1
ATOM 746 N N . LYS A 1 100 ? 13.982 -11.642 -29.440 1.00 82.06 100 LYS A N 1
ATOM 747 C CA . LYS A 1 100 ? 13.994 -13.108 -29.564 1.00 82.06 100 LYS A CA 1
ATOM 748 C C . LYS A 1 100 ? 13.025 -13.785 -28.587 1.00 82.06 100 LYS A C 1
ATOM 750 O O . LYS A 1 100 ? 12.323 -14.711 -28.973 1.00 82.06 100 LYS A O 1
ATOM 755 N N . MET A 1 101 ? 12.923 -13.289 -27.353 1.00 79.31 101 MET A N 1
ATOM 756 C CA . MET A 1 101 ? 11.968 -13.801 -26.356 1.00 79.31 101 MET A CA 1
ATOM 757 C C . MET A 1 101 ? 10.507 -13.456 -26.679 1.00 79.31 101 MET A C 1
ATOM 759 O O . MET A 1 101 ? 9.597 -14.173 -26.269 1.00 79.31 101 MET A O 1
ATOM 763 N N . ARG A 1 102 ? 10.266 -12.360 -27.409 1.00 70.94 102 ARG A N 1
ATOM 764 C CA . ARG A 1 102 ? 8.931 -12.003 -27.905 1.00 70.94 102 ARG A CA 1
ATOM 765 C C . ARG A 1 102 ? 8.505 -12.872 -29.089 1.00 70.94 102 ARG A C 1
ATOM 767 O O . ARG A 1 102 ? 7.323 -13.150 -29.201 1.00 70.94 102 ARG A O 1
ATOM 774 N N . SER A 1 103 ? 9.442 -13.274 -29.946 1.00 63.12 103 SER A N 1
ATOM 775 C CA . SER A 1 103 ? 9.158 -14.081 -31.142 1.00 63.12 103 SER A CA 1
ATOM 776 C C . SER A 1 103 ? 9.021 -15.585 -30.863 1.00 63.12 103 SER A C 1
ATOM 778 O O . SER A 1 103 ? 8.662 -16.327 -31.770 1.00 63.12 103 SER A O 1
ATOM 780 N N . GLY A 1 104 ? 9.361 -16.039 -29.652 1.00 58.72 104 GLY A N 1
ATOM 781 C CA . GLY A 1 104 ? 9.221 -17.435 -29.215 1.00 58.72 104 GLY A CA 1
ATOM 782 C C . GLY A 1 104 ? 7.912 -17.746 -28.475 1.00 58.72 104 GLY A C 1
ATOM 783 O O . GLY A 1 104 ? 7.806 -18.813 -27.876 1.00 58.72 104 GLY A O 1
ATOM 784 N N . ARG A 1 105 ? 6.961 -16.809 -28.468 1.00 48.84 105 ARG A N 1
ATOM 785 C CA . ARG A 1 105 ? 5.561 -16.991 -28.065 1.00 48.84 105 ARG A CA 1
ATOM 786 C C . ARG A 1 105 ? 4.690 -16.814 -29.297 1.00 48.84 105 ARG A C 1
ATOM 788 O O . ARG A 1 105 ? 3.648 -17.493 -29.345 1.00 48.84 105 ARG A O 1
#

Sequence (105 aa):
MAVQRELAIDSASDEQAVVLKRIYAQRDRIEARRVALSQARALRARSADHVDSDAPLLMRLIAFAKLHPVAVAAVAGAALFAGPARLMRIGGIVLPIVMKMRSGR

pLDDT: mean 84.81, std 9.4, range [48.84, 95.94]